Protein AF-A0A7J3ANS5-F1 (afdb_monomer_lite)

Secondary structure (DSSP, 8-state):
-HHHHHHHHHHHHHHHHHHHHHHHHHHHHHHHHHHHHHHHHTT-TTTHHHHHHHHHHHHHHHHHHHHHHHHHHHHHHHHHHHHHHHHHHHHHHHHHHHHTTSPP-----PPP-------------S--------------

Radius of gyration: 42.19 Å; chains: 1; bounding box: 107×51×90 Å

Foldseek 3Di:
DVVVVVLVVLLVLLVVLLVVLVVLVVCLVVVLVVVVVVVVVVVPVPCPVVSVVSSVVSNVSSVVSNVVSVVSVVVSVVVVVVVVVVVVVVVVVVVVVVVVPDDDPCPDDDDDDDDDDDDDDDDDDDDDDDDDDDDDDDDD

Sequence (140 aa):
MRITNMMISKWARAALLIVFGVILMLYIDAVITEFSTIFSHSGIGETSMIMMLLEAIFWIIAIWCFVSAALNIVTSFREQRMTIDDLGAKIDQLQKMILERQPVPQIPPQRPILIEQADIGVEKPAKEPVIGPEVPPPPP

Structure (mmCIF, N/CA/C/O backbone):
data_AF-A0A7J3ANS5-F1
#
_entry.id   AF-A0A7J3ANS5-F1
#
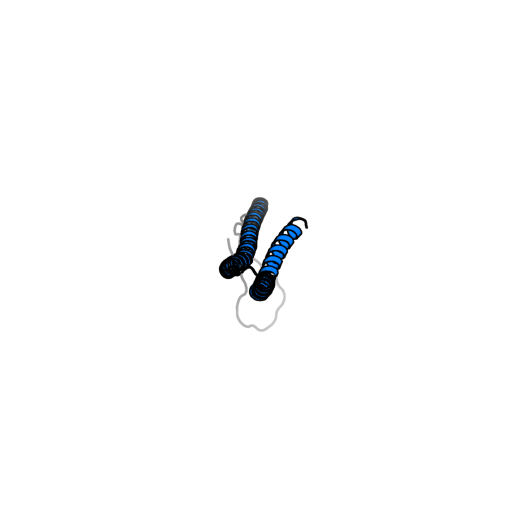loop_
_atom_site.group_PDB
_atom_site.id
_atom_site.type_symbol
_atom_site.label_atom_id
_atom_site.label_alt_id
_atom_site.label_comp_id
_atom_site.label_asym_id
_atom_site.label_entity_id
_atom_site.label_seq_id
_atom_site.pdbx_PDB_ins_code
_atom_site.Cartn_x
_atom_site.Cartn_y
_atom_site.Cartn_z
_atom_site.occupancy
_atom_site.B_iso_or_equiv
_atom_site.auth_seq_id
_atom_site.auth_comp_id
_atom_site.auth_asym_id
_atom_site.auth_atom_id
_atom_site.pdbx_PDB_model_num
ATOM 1 N N . MET A 1 1 ? -19.470 13.557 19.797 1.00 52.16 1 MET A N 1
ATOM 2 C CA . MET A 1 1 ? -19.135 14.036 18.432 1.00 52.16 1 MET A CA 1
ATOM 3 C C . MET A 1 1 ? -17.628 14.088 18.148 1.00 52.16 1 MET A C 1
ATOM 5 O O . MET A 1 1 ? -17.214 13.455 17.190 1.00 52.16 1 MET A O 1
ATOM 9 N N . ARG A 1 2 ? -16.778 14.761 18.950 1.00 52.97 2 ARG A N 1
ATOM 10 C CA . ARG A 1 2 ? -15.327 14.902 18.643 1.00 52.97 2 ARG A CA 1
ATOM 11 C C . ARG A 1 2 ? -14.579 13.563 18.437 1.00 52.97 2 ARG A C 1
ATOM 13 O O . ARG A 1 2 ? -13.776 13.456 17.519 1.00 52.97 2 ARG A O 1
ATOM 20 N N . ILE A 1 3 ? -14.905 12.542 19.238 1.00 56.47 3 ILE A N 1
ATOM 21 C CA . ILE A 1 3 ? -14.330 11.181 19.157 1.00 56.47 3 ILE A CA 1
ATOM 22 C C . ILE A 1 3 ? -14.722 10.479 17.841 1.00 56.47 3 ILE A C 1
ATOM 24 O O . ILE A 1 3 ? -13.875 9.894 17.169 1.00 56.47 3 ILE A O 1
ATOM 28 N N . THR A 1 4 ? -15.984 10.612 17.422 1.00 61.00 4 THR A N 1
ATOM 29 C CA . THR A 1 4 ? -16.525 10.037 16.179 1.00 61.00 4 THR A CA 1
ATOM 30 C C . THR A 1 4 ? -15.758 10.525 14.944 1.00 61.00 4 THR A C 1
ATOM 32 O O . THR A 1 4 ? -15.380 9.717 14.099 1.00 61.00 4 THR A O 1
ATOM 35 N N . ASN A 1 5 ? -15.432 11.824 14.878 1.00 66.31 5 ASN A N 1
ATOM 36 C CA . ASN A 1 5 ? -14.637 12.384 13.777 1.00 66.31 5 ASN A CA 1
ATOM 37 C C . ASN A 1 5 ? -13.200 11.834 13.740 1.00 66.31 5 ASN A C 1
ATOM 39 O O . ASN A 1 5 ? -12.678 11.584 12.653 1.00 66.31 5 ASN A O 1
ATOM 43 N N . MET A 1 6 ? -12.558 11.600 14.894 1.00 65.25 6 MET A N 1
ATOM 44 C CA . MET A 1 6 ? -11.224 10.980 14.919 1.00 65.25 6 MET A CA 1
ATOM 45 C C . MET A 1 6 ? -11.256 9.545 14.381 1.00 65.25 6 MET A C 1
ATOM 47 O O . MET A 1 6 ? -10.417 9.206 13.546 1.00 65.25 6 MET A O 1
ATOM 51 N N . MET A 1 7 ? -12.240 8.729 14.774 1.00 67.94 7 MET A N 1
ATOM 52 C CA . MET A 1 7 ? -12.392 7.364 14.248 1.00 67.94 7 MET A CA 1
ATOM 53 C C . MET A 1 7 ? -12.627 7.349 12.733 1.00 67.94 7 MET A C 1
ATOM 55 O O . MET A 1 7 ? -11.911 6.652 12.014 1.00 67.94 7 MET A O 1
ATOM 59 N N . ILE A 1 8 ? -13.562 8.168 12.235 1.00 77.62 8 ILE A N 1
ATOM 60 C CA . ILE A 1 8 ? -13.850 8.282 10.795 1.00 77.62 8 ILE A CA 1
ATOM 61 C C . ILE A 1 8 ? -12.587 8.684 10.020 1.00 77.62 8 ILE A C 1
ATOM 63 O O . ILE A 1 8 ? -12.307 8.106 8.974 1.00 77.62 8 ILE A O 1
ATOM 67 N N . SER A 1 9 ? -11.767 9.598 10.554 1.00 79.12 9 SER A N 1
ATOM 68 C CA . SER A 1 9 ? -10.521 10.005 9.893 1.00 79.12 9 SER A CA 1
ATOM 69 C C . SER A 1 9 ? -9.480 8.880 9.775 1.00 79.12 9 SER A C 1
ATOM 71 O O . SER A 1 9 ? -8.766 8.823 8.774 1.00 79.12 9 SER A O 1
ATOM 73 N N . LYS A 1 10 ? -9.404 7.958 10.748 1.00 78.06 10 LYS A N 1
ATOM 74 C CA . LYS A 1 10 ? -8.495 6.796 10.697 1.00 78.06 10 LYS A CA 1
ATOM 75 C C . LYS A 1 10 ? -8.950 5.777 9.653 1.00 78.06 10 LYS A C 1
ATOM 77 O O . LYS A 1 10 ? -8.137 5.337 8.842 1.00 78.06 10 LYS A O 1
ATOM 82 N N . TRP A 1 11 ? -10.248 5.475 9.614 1.00 83.88 11 TRP A N 1
ATOM 83 C CA . TRP A 1 11 ? -10.833 4.588 8.604 1.00 83.88 11 TRP A CA 1
ATOM 84 C C . TRP A 1 11 ? -10.745 5.171 7.191 1.00 83.88 11 TRP A C 1
ATOM 86 O O . TRP A 1 11 ? -10.347 4.463 6.270 1.00 83.88 11 TRP A O 1
ATOM 96 N N . ALA A 1 12 ? -11.006 6.470 7.021 1.00 86.06 12 ALA A N 1
ATOM 97 C CA . ALA A 1 12 ? -10.841 7.156 5.740 1.00 86.06 12 ALA A CA 1
ATOM 98 C C . ALA A 1 12 ? -9.385 7.116 5.241 1.00 86.06 12 ALA A C 1
ATOM 100 O O . ALA A 1 12 ? -9.153 6.852 4.065 1.00 86.06 12 ALA A O 1
ATOM 101 N N . ARG A 1 13 ? -8.395 7.305 6.128 1.00 85.25 13 ARG A N 1
ATOM 102 C CA . ARG A 1 13 ? -6.967 7.158 5.783 1.00 85.25 13 ARG A CA 1
ATOM 103 C C . ARG A 1 13 ? -6.606 5.729 5.381 1.00 85.25 13 ARG A C 1
ATOM 105 O O . ARG A 1 13 ? -5.890 5.557 4.401 1.00 85.25 13 ARG A O 1
ATOM 112 N N . ALA A 1 14 ? -7.103 4.718 6.097 1.00 87.62 14 ALA A N 1
ATOM 113 C CA . ALA A 1 14 ? -6.871 3.317 5.744 1.00 87.62 14 ALA A CA 1
ATOM 114 C C . ALA A 1 14 ? -7.490 2.961 4.380 1.00 87.62 14 ALA A C 1
ATOM 116 O O . ALA A 1 14 ? -6.816 2.368 3.542 1.00 87.62 14 ALA A O 1
ATOM 117 N N . ALA A 1 15 ? -8.731 3.386 4.123 1.00 89.56 15 ALA A N 1
ATOM 118 C CA . ALA A 1 15 ? -9.398 3.188 2.838 1.00 89.56 15 ALA A CA 1
ATOM 119 C C . ALA A 1 15 ? -8.665 3.902 1.688 1.00 89.56 15 ALA A C 1
ATOM 121 O O . ALA A 1 15 ? -8.447 3.301 0.639 1.00 89.56 15 ALA A O 1
ATOM 122 N N . LEU A 1 16 ? -8.221 5.148 1.899 1.00 90.69 16 LEU A N 1
ATOM 123 C CA . LEU A 1 16 ? -7.441 5.900 0.912 1.00 90.69 16 LEU A CA 1
ATOM 124 C C . LEU A 1 16 ? -6.104 5.206 0.613 1.00 90.69 16 LEU A C 1
ATOM 126 O O . LEU A 1 16 ? -5.763 5.062 -0.553 1.00 90.69 16 LEU A O 1
ATOM 130 N N . LEU A 1 17 ? -5.389 4.709 1.630 1.00 91.88 17 LEU A N 1
ATOM 131 C CA . LEU A 1 17 ? -4.156 3.929 1.446 1.00 91.88 17 LEU A CA 1
ATOM 132 C C . LEU A 1 17 ? -4.378 2.642 0.637 1.00 91.88 17 LEU A C 1
ATOM 134 O O . LEU A 1 17 ? -3.532 2.306 -0.185 1.00 91.88 17 LEU A O 1
ATOM 138 N N . ILE A 1 18 ? -5.505 1.947 0.831 1.00 92.69 18 ILE A N 1
ATOM 139 C CA . ILE A 1 18 ? -5.865 0.758 0.038 1.00 92.69 18 ILE A CA 1
ATOM 140 C C . ILE A 1 18 ? -6.140 1.151 -1.415 1.00 92.69 18 ILE A C 1
ATOM 142 O O . ILE A 1 18 ? -5.556 0.563 -2.320 1.00 92.69 18 ILE A O 1
ATOM 146 N N . VAL A 1 19 ? -6.983 2.162 -1.649 1.00 93.62 19 VAL A N 1
ATOM 147 C CA . VAL A 1 19 ? -7.304 2.643 -3.004 1.00 93.62 19 VAL A CA 1
ATOM 148 C C . VAL A 1 19 ? -6.042 3.122 -3.721 1.00 93.62 19 VAL A C 1
ATOM 150 O O . VAL A 1 19 ? -5.817 2.753 -4.869 1.00 93.62 19 VAL A O 1
ATOM 153 N N . PHE A 1 20 ? -5.181 3.879 -3.039 1.00 92.06 20 PHE A N 1
ATOM 154 C CA . PHE A 1 20 ? -3.917 4.352 -3.596 1.00 92.06 20 PHE A CA 1
ATOM 155 C C . PHE A 1 20 ? -2.942 3.199 -3.869 1.00 92.06 20 PHE A C 1
ATOM 157 O O . PHE A 1 20 ? -2.315 3.192 -4.919 1.00 92.06 20 PHE A O 1
ATOM 164 N N . GLY A 1 21 ? -2.858 2.199 -2.984 1.00 90.62 21 GLY A N 1
ATOM 165 C CA . GLY A 1 21 ? -2.051 0.993 -3.199 1.00 90.62 21 GLY A CA 1
ATOM 166 C C . GLY A 1 21 ? -2.515 0.170 -4.404 1.00 90.62 21 GLY A C 1
ATOM 167 O O . GLY A 1 21 ? -1.683 -0.260 -5.197 1.00 90.62 21 GLY A O 1
ATOM 168 N N . VAL A 1 22 ? -3.832 0.011 -4.591 1.00 93.44 22 VAL A N 1
ATOM 169 C CA . VAL A 1 22 ? -4.419 -0.653 -5.771 1.00 93.44 22 VAL A CA 1
ATOM 170 C C . VAL A 1 22 ? -4.150 0.145 -7.047 1.00 93.44 22 VAL A C 1
ATOM 172 O O . VAL A 1 22 ? -3.724 -0.438 -8.039 1.00 93.44 22 VAL A O 1
ATOM 175 N N . ILE A 1 23 ? -4.350 1.468 -7.030 1.00 94.44 23 ILE A N 1
ATOM 176 C CA . ILE A 1 23 ? -4.038 2.328 -8.181 1.00 94.44 23 ILE A CA 1
ATOM 177 C C . ILE A 1 23 ? -2.548 2.238 -8.513 1.00 94.44 23 ILE A C 1
ATOM 179 O O . ILE A 1 23 ? -2.217 2.029 -9.672 1.00 94.44 23 ILE A O 1
ATOM 183 N N . LEU A 1 24 ? -1.652 2.325 -7.523 1.00 92.44 24 LEU A N 1
ATOM 184 C CA . LEU A 1 24 ? -0.217 2.178 -7.757 1.00 92.44 24 LEU A CA 1
ATOM 185 C C . LEU A 1 24 ? 0.057 0.834 -8.442 1.00 92.44 24 LEU A C 1
ATOM 187 O O . LEU A 1 24 ? 0.563 0.819 -9.555 1.00 92.44 24 LEU A O 1
ATOM 191 N N . MET A 1 25 ? -0.383 -0.275 -7.843 1.00 92.56 25 MET A N 1
ATOM 192 C CA . MET A 1 25 ? -0.156 -1.636 -8.342 1.00 92.56 25 MET A CA 1
ATOM 193 C C . MET A 1 25 ? -0.656 -1.869 -9.781 1.00 92.56 25 MET A C 1
ATOM 195 O O . MET A 1 25 ? -0.047 -2.648 -10.502 1.00 92.56 25 MET A O 1
ATOM 199 N N . LEU A 1 26 ? -1.720 -1.184 -10.221 1.00 94.06 26 LEU A N 1
ATOM 200 C CA . LEU A 1 26 ? -2.219 -1.249 -11.604 1.00 94.06 26 LEU A CA 1
ATOM 201 C C . LEU A 1 26 ? -1.434 -0.375 -12.601 1.00 94.06 26 LEU A C 1
ATOM 203 O O . LEU A 1 26 ? -1.516 -0.613 -13.803 1.00 94.06 26 LEU A O 1
ATOM 207 N N . TYR A 1 27 ? -0.714 0.643 -12.124 1.00 94.25 27 TYR A N 1
ATOM 208 C CA . TYR A 1 27 ? -0.019 1.631 -12.957 1.00 94.25 27 TYR A CA 1
ATOM 209 C C . TYR A 1 27 ? 1.518 1.561 -12.880 1.00 94.25 27 TYR A C 1
ATOM 211 O O . TYR A 1 27 ? 2.162 2.239 -13.678 1.00 94.25 27 TYR A O 1
ATOM 219 N N . ILE A 1 28 ? 2.120 0.754 -11.992 1.00 92.44 28 ILE A N 1
ATOM 220 C CA . ILE A 1 28 ? 3.589 0.595 -11.876 1.00 92.44 28 ILE A CA 1
ATOM 221 C C . ILE A 1 28 ? 4.222 0.286 -13.237 1.00 92.44 28 ILE A C 1
ATOM 223 O O . ILE A 1 28 ? 5.088 1.034 -13.690 1.00 92.44 28 ILE A O 1
ATOM 227 N N . ASP A 1 29 ? 3.744 -0.758 -13.913 1.00 89.81 29 ASP A N 1
ATOM 228 C CA . ASP A 1 29 ? 4.323 -1.222 -15.177 1.00 89.81 29 ASP A CA 1
ATOM 229 C C . ASP A 1 29 ? 4.207 -0.154 -16.277 1.00 89.81 29 ASP A C 1
ATOM 231 O O . ASP A 1 29 ? 5.136 0.050 -17.062 1.00 89.81 29 ASP A O 1
ATOM 235 N N . ALA A 1 30 ? 3.090 0.583 -16.303 1.00 91.62 30 ALA A N 1
ATOM 236 C CA . ALA A 1 30 ? 2.863 1.679 -17.242 1.00 91.62 30 ALA A CA 1
ATOM 237 C C . ALA A 1 30 ? 3.820 2.855 -16.985 1.00 91.62 30 ALA A C 1
ATOM 239 O O . ALA A 1 30 ? 4.506 3.298 -17.905 1.00 91.62 30 ALA A O 1
ATOM 240 N N . VAL A 1 31 ? 3.931 3.305 -15.729 1.00 90.00 31 VAL A N 1
ATOM 241 C CA . VAL A 1 31 ? 4.846 4.383 -15.313 1.00 90.00 31 VAL A CA 1
ATOM 242 C C . VAL A 1 31 ? 6.293 4.028 -15.657 1.00 90.00 31 VAL A C 1
ATOM 244 O O . VAL A 1 31 ? 7.030 4.859 -16.185 1.00 90.00 31 VAL A O 1
ATOM 247 N N . ILE A 1 32 ? 6.711 2.788 -15.409 1.00 90.12 32 ILE A N 1
ATOM 248 C CA . ILE A 1 32 ? 8.087 2.348 -15.672 1.00 90.12 32 ILE A CA 1
ATOM 249 C C . ILE A 1 32 ? 8.344 2.172 -17.165 1.00 90.12 32 ILE A C 1
ATOM 251 O O . ILE A 1 32 ? 9.427 2.517 -17.634 1.00 90.12 32 ILE A O 1
ATOM 255 N N . THR A 1 33 ? 7.349 1.736 -17.937 1.00 88.94 33 THR A N 1
ATOM 256 C CA . THR A 1 33 ? 7.438 1.701 -19.403 1.00 88.94 33 THR A CA 1
ATOM 257 C C . THR A 1 33 ? 7.580 3.111 -19.989 1.00 88.94 33 THR A C 1
ATOM 259 O O . THR A 1 33 ? 8.428 3.323 -20.860 1.00 88.94 33 THR A O 1
ATOM 262 N N . GLU A 1 34 ? 6.831 4.100 -19.487 1.00 89.88 34 GLU A N 1
ATOM 263 C CA . GLU A 1 34 ? 6.983 5.509 -19.881 1.00 89.88 34 GLU A CA 1
ATOM 264 C C . GLU A 1 34 ? 8.377 6.049 -19.531 1.00 89.88 34 GLU A C 1
ATOM 266 O O . GLU A 1 34 ? 9.077 6.561 -20.409 1.00 89.88 34 GLU A O 1
ATOM 271 N N . PHE A 1 35 ? 8.834 5.871 -18.285 1.00 87.56 35 PHE A N 1
ATOM 272 C CA . PHE A 1 35 ? 10.179 6.283 -17.868 1.00 87.56 35 PHE A CA 1
ATOM 273 C C . PHE A 1 35 ? 11.275 5.606 -18.704 1.00 87.56 35 PHE A C 1
ATOM 275 O O . PHE A 1 35 ? 12.155 6.291 -19.226 1.00 87.56 35 PHE A O 1
ATOM 282 N N . SER A 1 36 ? 11.201 4.288 -18.895 1.00 85.94 36 SER A N 1
ATOM 283 C CA . SER A 1 36 ? 12.131 3.521 -19.730 1.00 85.94 36 SER A CA 1
ATOM 284 C C . SER A 1 36 ? 12.179 4.053 -21.165 1.00 85.94 36 SER A C 1
ATOM 286 O O . SER A 1 36 ? 13.261 4.243 -21.727 1.00 85.94 36 SER A O 1
ATOM 288 N N . THR A 1 37 ? 11.023 4.406 -21.735 1.00 86.50 37 THR A N 1
ATOM 289 C CA . THR A 1 37 ? 10.924 4.998 -23.077 1.00 86.50 37 THR A CA 1
ATOM 290 C C . THR A 1 37 ? 11.617 6.362 -23.146 1.00 86.50 37 THR A C 1
ATOM 292 O O . THR A 1 37 ? 12.411 6.591 -24.061 1.00 86.50 37 THR A O 1
ATOM 295 N N . ILE A 1 38 ? 11.381 7.251 -22.174 1.00 85.94 38 ILE A N 1
ATOM 296 C CA . ILE A 1 38 ? 11.985 8.597 -22.111 1.00 85.94 38 ILE A CA 1
ATOM 297 C C . ILE A 1 38 ? 13.514 8.512 -21.962 1.00 85.94 38 ILE A C 1
ATOM 299 O O . ILE A 1 38 ? 14.259 9.192 -22.676 1.00 85.94 38 ILE A O 1
ATOM 303 N N . PHE A 1 39 ? 13.997 7.646 -21.070 1.00 83.00 39 PHE A N 1
ATOM 304 C CA . PHE A 1 39 ? 15.430 7.451 -20.839 1.00 83.00 39 PHE A CA 1
ATOM 305 C C . PHE A 1 39 ? 16.135 6.789 -22.034 1.00 83.00 39 PHE A C 1
ATOM 307 O O . PHE A 1 39 ? 17.239 7.205 -22.392 1.00 83.00 39 PHE A O 1
ATOM 314 N N . SER A 1 40 ? 15.474 5.845 -22.714 1.00 80.38 40 SER A N 1
ATOM 315 C CA . SER A 1 40 ? 15.988 5.223 -23.943 1.00 80.38 40 SER A CA 1
ATOM 316 C C . SER A 1 40 ? 16.132 6.235 -25.086 1.00 80.38 40 SER A C 1
ATOM 318 O O . SER A 1 40 ? 17.163 6.262 -25.756 1.00 80.38 40 SER A O 1
ATOM 320 N N . HIS A 1 41 ? 15.155 7.134 -25.266 1.00 79.12 41 HIS A N 1
ATOM 321 C CA . HIS A 1 41 ? 15.246 8.229 -26.246 1.00 79.12 41 HIS A CA 1
ATOM 322 C C . HIS A 1 41 ? 16.352 9.246 -25.919 1.00 79.12 41 HIS A C 1
ATOM 324 O O . HIS A 1 41 ? 16.835 9.935 -26.815 1.00 79.12 41 HIS A O 1
ATOM 330 N N . SER A 1 42 ? 16.783 9.320 -24.657 1.00 78.12 42 SER A N 1
ATOM 331 C CA . SER A 1 42 ? 17.851 10.219 -24.200 1.00 78.12 42 SER A CA 1
ATOM 332 C C . SER A 1 42 ? 19.268 9.656 -24.417 1.00 78.12 42 SER A C 1
ATOM 334 O O . SER A 1 42 ? 20.243 10.299 -24.036 1.00 78.12 42 SER A O 1
ATOM 336 N N . GLY A 1 43 ? 19.408 8.464 -25.014 1.00 64.31 43 GLY A N 1
ATOM 337 C CA . GLY A 1 43 ? 20.702 7.870 -25.379 1.00 64.31 43 GLY A CA 1
ATOM 338 C C . GLY A 1 43 ? 21.503 7.262 -24.219 1.00 64.31 43 GLY A C 1
ATOM 339 O O . GLY A 1 43 ? 22.679 6.944 -24.392 1.00 64.31 43 GLY A O 1
ATOM 340 N N . ILE A 1 44 ? 20.900 7.083 -23.038 1.00 68.62 44 ILE A N 1
ATOM 341 C CA . ILE A 1 44 ? 21.591 6.569 -21.843 1.00 68.62 44 ILE A CA 1
ATOM 342 C C . ILE A 1 44 ? 21.555 5.030 -21.831 1.00 68.62 44 ILE A C 1
ATOM 344 O O . ILE A 1 44 ? 20.682 4.410 -21.219 1.00 68.62 44 ILE A O 1
ATOM 348 N N . GLY A 1 45 ? 22.526 4.423 -22.522 1.00 58.66 45 GLY A N 1
ATOM 349 C CA . GLY A 1 45 ? 22.565 2.996 -22.881 1.00 58.66 45 GLY A CA 1
ATOM 350 C C . GLY A 1 45 ? 22.670 1.954 -21.754 1.00 58.66 45 GLY A C 1
ATOM 351 O O . GLY A 1 45 ? 22.656 0.766 -22.056 1.00 58.66 45 GLY A O 1
ATOM 352 N N . GLU A 1 46 ? 22.743 2.352 -20.479 1.00 62.94 46 GLU A N 1
ATOM 353 C CA . GLU A 1 46 ? 22.847 1.438 -19.319 1.00 62.94 46 GLU A CA 1
ATOM 354 C C . GLU A 1 46 ? 21.712 1.620 -18.289 1.00 62.94 46 GLU A C 1
ATOM 356 O O . GLU A 1 46 ? 21.825 1.252 -17.120 1.00 62.94 46 GLU A O 1
ATOM 361 N N . THR A 1 47 ? 20.574 2.185 -18.698 1.00 74.12 47 THR A N 1
ATOM 362 C CA . THR A 1 47 ? 19.453 2.476 -17.780 1.00 74.12 47 THR A CA 1
ATOM 363 C C . THR A 1 47 ? 18.634 1.256 -17.341 1.00 74.12 47 THR A C 1
ATOM 365 O O . THR A 1 47 ? 17.840 1.381 -16.411 1.00 74.12 47 THR A O 1
ATOM 368 N N . SER A 1 48 ? 18.843 0.063 -17.910 1.00 79.25 48 SER A N 1
ATOM 369 C CA . SER A 1 48 ? 18.066 -1.148 -17.579 1.00 79.25 48 SER A CA 1
ATOM 370 C C . SER A 1 48 ? 18.133 -1.539 -16.095 1.00 79.25 48 SER A C 1
ATOM 372 O O . SER A 1 48 ? 17.098 -1.785 -15.479 1.00 79.25 48 SER A O 1
ATOM 374 N N . MET A 1 49 ? 19.323 -1.520 -15.485 1.00 82.81 49 MET A N 1
ATOM 375 C CA . MET A 1 49 ? 19.494 -1.831 -14.057 1.00 82.81 49 MET A CA 1
ATOM 376 C C . MET A 1 49 ? 18.806 -0.792 -13.157 1.00 82.81 49 MET A C 1
ATOM 378 O O . MET A 1 49 ? 18.235 -1.141 -12.124 1.00 82.81 49 MET A O 1
ATOM 382 N N . ILE A 1 50 ? 18.823 0.479 -13.568 1.00 86.12 50 ILE A N 1
ATOM 383 C CA . ILE A 1 50 ? 18.156 1.581 -12.862 1.00 86.12 50 ILE A CA 1
ATOM 384 C C . ILE A 1 50 ? 16.633 1.419 -12.945 1.00 86.12 50 ILE A C 1
ATOM 386 O O . ILE A 1 50 ? 15.953 1.623 -11.943 1.00 86.12 50 ILE A O 1
ATOM 390 N N . MET A 1 51 ? 16.101 0.989 -14.094 1.00 87.75 51 MET A N 1
ATOM 391 C CA . MET A 1 51 ? 14.670 0.704 -14.261 1.00 87.75 51 MET A CA 1
ATOM 392 C C . MET A 1 51 ? 14.216 -0.481 -13.401 1.00 87.75 51 MET A C 1
ATOM 394 O O . MET A 1 51 ? 13.220 -0.349 -12.698 1.00 87.75 51 MET A O 1
ATOM 398 N N . MET A 1 52 ? 14.975 -1.583 -13.352 1.00 88.00 52 MET A N 1
ATOM 399 C CA . MET A 1 52 ? 14.662 -2.715 -12.460 1.00 88.00 52 MET A CA 1
ATOM 400 C C . MET A 1 52 ? 14.728 -2.330 -10.971 1.00 88.00 52 MET A C 1
ATOM 402 O O . MET A 1 52 ? 13.924 -2.798 -10.166 1.00 88.00 52 MET A O 1
ATOM 406 N N . LEU A 1 53 ? 15.666 -1.457 -10.583 1.00 90.06 53 LEU A N 1
ATOM 407 C CA . LEU A 1 53 ? 15.723 -0.927 -9.217 1.00 90.06 53 LEU A CA 1
ATOM 408 C C . LEU A 1 53 ? 14.507 -0.040 -8.908 1.00 90.06 53 LEU A C 1
ATOM 410 O O . LEU A 1 53 ? 13.926 -0.149 -7.829 1.00 90.06 53 LEU A O 1
ATOM 414 N N . LEU A 1 54 ? 14.109 0.816 -9.853 1.00 90.75 54 LEU A N 1
ATOM 415 C CA . LEU A 1 54 ? 12.928 1.669 -9.737 1.00 90.75 54 LEU A CA 1
ATOM 416 C C . LEU A 1 54 ? 11.643 0.829 -9.627 1.00 90.75 54 LEU A C 1
ATOM 418 O O . LEU A 1 54 ? 10.796 1.126 -8.788 1.00 90.75 54 LEU A O 1
ATOM 422 N N . GLU A 1 55 ? 11.544 -0.262 -10.389 1.00 91.12 55 GLU A N 1
ATOM 423 C CA . GLU A 1 55 ? 10.472 -1.263 -10.318 1.00 91.12 55 GLU A CA 1
ATOM 424 C C . GLU A 1 55 ? 10.373 -1.914 -8.944 1.00 91.12 55 GLU A C 1
ATOM 426 O O . GLU A 1 55 ? 9.312 -1.873 -8.316 1.00 91.12 55 GLU A O 1
ATOM 431 N N . ALA A 1 56 ? 11.490 -2.420 -8.420 1.00 91.81 56 ALA A N 1
ATOM 432 C CA . ALA A 1 56 ? 11.535 -2.981 -7.076 1.00 91.81 56 ALA A CA 1
ATOM 433 C C . ALA A 1 56 ? 11.096 -1.954 -6.012 1.00 91.81 56 ALA A C 1
ATOM 435 O O . ALA A 1 56 ? 10.318 -2.288 -5.118 1.00 91.81 56 ALA A O 1
ATOM 436 N N . ILE A 1 57 ? 11.536 -0.693 -6.122 1.00 93.44 57 ILE A N 1
ATOM 437 C CA . ILE A 1 57 ? 11.135 0.391 -5.210 1.00 93.44 57 ILE A CA 1
ATOM 438 C C . ILE A 1 57 ? 9.625 0.653 -5.289 1.00 93.44 57 ILE A C 1
ATOM 440 O O . ILE A 1 57 ? 8.965 0.723 -4.250 1.00 93.44 57 ILE A O 1
ATOM 444 N N . PHE A 1 58 ? 9.057 0.760 -6.490 1.00 92.56 58 PHE A N 1
ATOM 445 C CA . PHE A 1 58 ? 7.622 0.976 -6.679 1.00 92.56 58 PHE A CA 1
ATOM 446 C C . PHE A 1 58 ? 6.776 -0.174 -6.111 1.00 92.56 58 PHE A C 1
ATOM 448 O O . PHE A 1 58 ? 5.789 0.080 -5.415 1.00 92.56 58 PHE A O 1
ATOM 455 N N . TRP A 1 59 ? 7.194 -1.425 -6.320 1.00 92.31 59 TRP A N 1
ATOM 456 C CA . TRP A 1 59 ? 6.548 -2.602 -5.732 1.00 92.31 59 TRP A CA 1
ATOM 45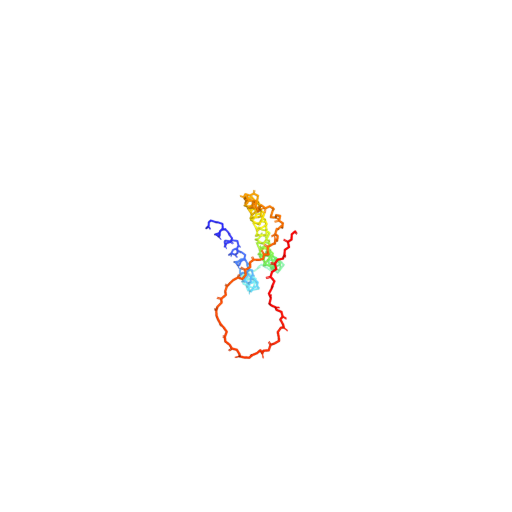7 C C . TRP A 1 59 ? 6.624 -2.623 -4.202 1.00 92.31 59 TRP A C 1
ATOM 459 O O . TRP A 1 59 ? 5.621 -2.900 -3.537 1.00 92.31 59 TRP A O 1
ATOM 469 N N . ILE A 1 60 ? 7.775 -2.264 -3.624 1.00 93.88 60 ILE A N 1
ATOM 470 C CA . ILE A 1 60 ? 7.932 -2.113 -2.170 1.00 93.88 60 ILE A CA 1
ATOM 471 C C . ILE A 1 60 ? 6.970 -1.041 -1.635 1.00 93.88 60 ILE A C 1
ATOM 473 O O . ILE A 1 60 ? 6.315 -1.272 -0.617 1.00 93.88 60 ILE A O 1
ATOM 477 N N . ILE A 1 61 ? 6.825 0.097 -2.325 1.00 93.00 61 ILE A N 1
ATOM 478 C CA . ILE A 1 61 ? 5.892 1.169 -1.938 1.00 93.00 61 ILE A CA 1
ATOM 479 C C . ILE A 1 61 ? 4.433 0.689 -2.014 1.00 93.00 61 ILE A C 1
ATOM 481 O O . ILE A 1 61 ? 3.681 0.922 -1.065 1.00 93.00 61 ILE A O 1
ATOM 485 N N . ALA A 1 62 ? 4.033 -0.027 -3.075 1.00 90.88 62 ALA A N 1
ATOM 486 C CA . ALA A 1 62 ? 2.685 -0.594 -3.191 1.00 90.88 62 ALA A CA 1
ATOM 487 C C . ALA A 1 62 ? 2.359 -1.521 -2.009 1.00 90.88 62 ALA A C 1
ATOM 489 O O . ALA A 1 62 ? 1.351 -1.331 -1.324 1.00 90.88 62 ALA A O 1
ATOM 490 N N . ILE A 1 63 ? 3.246 -2.478 -1.713 1.00 93.00 63 ILE A N 1
ATOM 491 C CA . ILE A 1 63 ? 3.096 -3.404 -0.580 1.00 93.00 63 ILE A CA 1
ATOM 492 C C . ILE A 1 63 ? 3.051 -2.628 0.748 1.00 93.00 63 ILE A C 1
ATOM 494 O O . ILE A 1 63 ? 2.212 -2.910 1.609 1.00 93.00 63 ILE A O 1
ATOM 498 N N . TRP A 1 64 ? 3.892 -1.604 0.905 1.00 93.81 64 TRP A N 1
ATOM 499 C CA . TRP A 1 64 ? 3.933 -0.771 2.106 1.00 93.81 64 TRP A CA 1
ATOM 500 C C . TRP A 1 64 ? 2.638 0.023 2.344 1.00 93.81 64 TRP A C 1
ATOM 502 O O . TRP A 1 64 ? 2.239 0.201 3.501 1.00 93.81 64 TRP A O 1
ATOM 512 N N . CYS A 1 65 ? 1.930 0.450 1.291 1.00 91.38 65 CYS A N 1
ATOM 513 C CA . CYS A 1 65 ? 0.596 1.048 1.417 1.00 91.38 65 CYS A CA 1
ATOM 514 C C . CYS A 1 65 ? -0.405 0.075 2.064 1.00 91.38 65 CYS A C 1
ATOM 516 O O . CYS A 1 65 ? -1.120 0.470 2.990 1.00 91.38 65 CYS A O 1
ATOM 518 N N . PHE A 1 66 ? -0.410 -1.201 1.659 1.00 91.06 66 PHE A N 1
ATOM 519 C CA . PHE A 1 66 ? -1.274 -2.224 2.262 1.00 91.06 66 PHE A CA 1
ATOM 520 C C . PHE A 1 66 ? -0.883 -2.544 3.711 1.00 91.06 66 PHE A C 1
ATOM 522 O O . PHE A 1 66 ? -1.761 -2.611 4.573 1.00 91.06 66 PHE A O 1
ATOM 529 N N . VAL A 1 67 ? 0.416 -2.658 4.018 1.00 93.44 67 VAL A N 1
ATOM 530 C CA . VAL A 1 67 ? 0.904 -2.833 5.403 1.00 93.44 67 VAL A CA 1
ATOM 531 C C . VAL A 1 67 ? 0.479 -1.650 6.282 1.00 93.44 67 VAL A C 1
ATOM 533 O O . VAL A 1 67 ? -0.046 -1.841 7.380 1.00 93.44 67 VAL A O 1
ATOM 536 N N . SER A 1 68 ? 0.619 -0.422 5.780 1.00 89.56 68 SER A N 1
ATOM 537 C CA . SER A 1 68 ? 0.206 0.801 6.480 1.00 89.56 68 SER A CA 1
ATOM 538 C C . SER A 1 68 ? -1.311 0.867 6.699 1.00 89.56 68 SER A C 1
ATOM 540 O O . SER A 1 68 ? -1.770 1.296 7.760 1.00 89.56 68 SER A O 1
ATOM 542 N N . ALA A 1 69 ? -2.116 0.418 5.731 1.00 89.12 69 ALA A N 1
ATOM 543 C CA . ALA A 1 69 ? -3.563 0.308 5.892 1.00 89.12 69 ALA A CA 1
ATOM 544 C C . ALA A 1 69 ? -3.944 -0.744 6.948 1.00 89.12 69 ALA A C 1
ATOM 546 O O . ALA A 1 69 ? -4.745 -0.451 7.839 1.00 89.12 69 ALA A O 1
ATOM 547 N N . ALA A 1 70 ? -3.322 -1.926 6.912 1.00 89.44 70 ALA A N 1
ATOM 548 C CA . ALA A 1 70 ? -3.538 -2.984 7.897 1.00 89.44 70 ALA A CA 1
ATOM 549 C C . ALA A 1 70 ? -3.181 -2.522 9.322 1.00 89.44 70 ALA A C 1
ATOM 551 O O . ALA A 1 70 ? -3.964 -2.732 10.249 1.00 89.44 70 ALA A O 1
ATOM 552 N N . LEU A 1 71 ? -2.061 -1.813 9.502 1.00 88.81 71 LEU A N 1
ATOM 553 C CA . LEU A 1 71 ? -1.672 -1.228 10.791 1.00 88.81 71 LEU A CA 1
ATOM 554 C C . LEU A 1 71 ? -2.690 -0.191 11.299 1.00 88.81 71 LEU A C 1
ATOM 556 O O . LEU A 1 71 ? -3.037 -0.213 12.483 1.00 88.81 71 LEU A O 1
ATOM 560 N N . ASN A 1 72 ? -3.223 0.675 10.430 1.00 86.56 72 ASN A N 1
ATOM 561 C CA . ASN A 1 72 ? -4.285 1.625 10.800 1.00 86.56 72 ASN A CA 1
ATOM 562 C C . ASN A 1 72 ? -5.584 0.915 11.235 1.00 86.56 72 ASN A C 1
ATOM 564 O O . ASN A 1 72 ? -6.236 1.342 12.189 1.00 86.56 72 ASN A O 1
ATOM 568 N N . ILE A 1 73 ? -5.940 -0.196 10.585 1.00 84.62 73 ILE A N 1
ATOM 569 C CA . ILE A 1 73 ? -7.113 -1.008 10.942 1.00 84.62 73 ILE A CA 1
ATOM 570 C C . ILE A 1 73 ? -6.894 -1.716 12.293 1.00 84.62 73 ILE A C 1
ATOM 572 O O . ILE A 1 73 ? -7.724 -1.608 13.197 1.00 84.62 73 ILE A O 1
ATOM 576 N N . VAL A 1 74 ? -5.750 -2.385 12.481 1.00 85.50 74 VAL A N 1
ATOM 577 C CA . VAL A 1 74 ? -5.410 -3.102 13.726 1.00 85.50 74 VAL A CA 1
ATOM 578 C C . VAL A 1 74 ? -5.322 -2.153 14.927 1.00 85.50 74 VAL A C 1
ATOM 580 O O . VAL A 1 74 ? -5.820 -2.477 16.008 1.00 85.50 74 VAL A O 1
ATOM 583 N N . THR A 1 75 ? -4.733 -0.967 14.755 1.00 81.75 75 THR A N 1
ATOM 584 C CA . THR A 1 75 ? -4.682 0.051 15.820 1.00 81.75 75 THR A CA 1
ATOM 585 C C . THR A 1 75 ? -6.070 0.598 16.156 1.00 81.75 75 THR A C 1
ATOM 587 O O . THR A 1 75 ? -6.395 0.689 17.340 1.00 81.75 75 THR A O 1
ATOM 590 N N . SER A 1 76 ? -6.937 0.837 15.160 1.00 78.88 76 SER A N 1
ATOM 591 C CA . SER A 1 76 ? -8.344 1.195 15.404 1.00 78.88 76 SER A CA 1
ATOM 592 C C . SER A 1 76 ? -9.080 0.134 16.233 1.00 78.88 76 SER A C 1
ATOM 594 O O . SER A 1 76 ? -9.831 0.493 17.140 1.00 78.88 76 SER A O 1
ATOM 596 N N . PHE A 1 77 ? -8.868 -1.159 15.969 1.00 78.06 77 PHE A N 1
ATOM 597 C CA . PHE A 1 77 ? -9.511 -2.225 16.746 1.00 78.06 77 PHE A CA 1
ATOM 598 C C . PHE A 1 77 ? -8.982 -2.332 18.185 1.00 78.06 77 PHE A C 1
ATOM 600 O O . PHE A 1 77 ? -9.763 -2.618 19.097 1.00 78.06 77 PHE A O 1
ATOM 607 N N . ARG A 1 78 ? -7.684 -2.084 18.427 1.00 75.38 78 ARG A N 1
ATOM 608 C CA . ARG A 1 78 ? -7.131 -2.044 19.797 1.00 75.38 78 ARG A CA 1
ATOM 609 C C . ARG A 1 78 ? -7.711 -0.885 20.608 1.00 75.38 78 ARG A C 1
ATOM 611 O O . ARG A 1 78 ? -8.094 -1.099 21.755 1.00 75.38 78 ARG A O 1
ATOM 618 N N . GLU A 1 79 ? -7.831 0.300 20.010 1.00 70.38 79 GLU A N 1
ATOM 619 C CA . GLU A 1 79 ? -8.464 1.461 20.653 1.00 70.38 79 GLU A CA 1
ATOM 620 C C . GLU A 1 79 ? -9.943 1.204 20.976 1.00 70.38 79 GLU A C 1
ATOM 622 O O . GLU A 1 79 ? -10.395 1.527 22.075 1.00 70.38 79 GLU A O 1
ATOM 627 N N . GLN A 1 80 ? -10.691 0.568 20.065 1.00 64.44 80 GLN A N 1
ATOM 628 C CA . GLN A 1 80 ? -12.090 0.200 20.309 1.00 64.44 80 GLN A CA 1
ATOM 629 C C . GLN A 1 80 ? -12.244 -0.755 21.496 1.00 64.44 80 GLN A C 1
ATOM 631 O O . GLN A 1 80 ? -13.058 -0.476 22.372 1.00 64.44 80 GLN A O 1
ATOM 636 N N . ARG A 1 81 ? -11.455 -1.838 21.562 1.00 63.69 81 ARG A N 1
ATOM 637 C CA . ARG A 1 81 ? -11.510 -2.795 22.686 1.00 63.69 81 ARG A CA 1
ATOM 638 C C . ARG A 1 81 ? -11.238 -2.105 24.020 1.00 63.69 81 ARG A C 1
ATOM 640 O O . ARG A 1 81 ? -12.072 -2.165 24.911 1.00 63.69 81 ARG A O 1
ATOM 647 N N . MET A 1 82 ? -10.146 -1.346 24.102 1.00 61.31 82 MET A N 1
ATOM 648 C CA . MET A 1 82 ? -9.752 -0.650 25.330 1.00 61.31 82 MET A CA 1
ATOM 649 C C . MET A 1 82 ? -10.790 0.393 25.786 1.00 61.31 82 MET A C 1
ATOM 651 O O . MET A 1 82 ? -10.982 0.590 26.983 1.00 61.31 82 MET A O 1
ATOM 655 N N . THR A 1 83 ? -11.497 1.027 24.842 1.00 65.75 83 THR A N 1
ATOM 656 C CA . THR A 1 83 ? -12.597 1.960 25.150 1.00 65.75 83 THR A CA 1
ATOM 657 C C . THR A 1 83 ? -13.852 1.230 25.638 1.00 65.75 83 THR A C 1
ATOM 659 O O . THR A 1 83 ? -14.527 1.726 26.534 1.00 65.75 83 THR A O 1
ATOM 662 N N . ILE A 1 84 ? -14.181 0.068 25.062 1.00 63.88 84 ILE A N 1
ATOM 663 C CA . ILE A 1 84 ? -15.343 -0.740 25.463 1.00 63.88 84 ILE A CA 1
ATOM 664 C C . ILE A 1 84 ? -15.121 -1.352 26.851 1.00 63.88 84 ILE A C 1
ATOM 666 O O . ILE A 1 84 ? -16.034 -1.297 27.670 1.00 63.88 84 ILE A O 1
ATOM 670 N N . ASP A 1 85 ? -13.918 -1.853 27.139 1.00 69.75 85 ASP A N 1
ATOM 671 C CA . ASP A 1 85 ? -13.579 -2.448 28.436 1.00 69.75 85 ASP A CA 1
ATOM 672 C C . ASP A 1 85 ? -13.657 -1.411 29.578 1.00 69.75 85 ASP A C 1
ATOM 674 O O . ASP A 1 85 ? -14.262 -1.684 30.615 1.00 69.75 85 ASP A O 1
ATOM 678 N N . ASP A 1 86 ? -13.136 -0.187 29.385 1.00 68.00 86 ASP A N 1
ATOM 679 C CA . ASP A 1 86 ? -13.263 0.897 30.382 1.00 68.00 86 ASP A CA 1
ATOM 680 C C . ASP A 1 86 ? -14.717 1.388 30.525 1.00 68.00 86 ASP A C 1
ATOM 682 O O . ASP A 1 86 ? -15.155 1.733 31.624 1.00 68.00 86 ASP A O 1
ATOM 686 N N . LEU A 1 87 ? -15.510 1.380 29.446 1.00 66.38 87 LEU A N 1
ATOM 687 C CA . LEU A 1 87 ? -16.933 1.723 29.527 1.00 66.38 87 LEU A CA 1
ATOM 688 C C . LEU A 1 87 ? -17.734 0.644 30.277 1.00 66.38 87 LEU A C 1
ATOM 690 O O . LEU A 1 87 ? -18.570 0.988 31.112 1.00 66.38 87 LEU A O 1
ATOM 694 N N . GLY A 1 88 ? -17.441 -0.637 30.035 1.00 74.62 88 GLY A N 1
ATOM 695 C CA . GLY A 1 88 ? -18.009 -1.774 30.761 1.00 74.62 88 GLY A CA 1
ATOM 696 C C . GLY A 1 88 ? -17.675 -1.719 32.250 1.00 74.62 88 GLY A C 1
ATOM 697 O O . GLY A 1 88 ? -18.581 -1.741 33.077 1.00 74.62 88 GLY A O 1
ATOM 698 N N . ALA A 1 89 ? -16.404 -1.501 32.599 1.00 75.00 89 ALA A N 1
ATOM 699 C CA . ALA A 1 89 ? -15.970 -1.354 33.988 1.00 75.00 89 ALA A CA 1
ATOM 700 C C . ALA A 1 89 ? -16.665 -0.185 34.717 1.00 75.00 89 ALA A C 1
ATOM 702 O O . ALA A 1 89 ? -17.013 -0.305 35.893 1.00 75.00 89 ALA A O 1
ATOM 703 N N . LYS A 1 90 ? -16.917 0.943 34.032 1.00 74.50 90 LYS A N 1
ATOM 704 C CA . LYS A 1 90 ? -17.692 2.062 34.601 1.00 74.50 90 LYS A CA 1
ATOM 705 C C . LYS A 1 90 ? -19.180 1.738 34.749 1.00 74.50 90 LYS A C 1
ATOM 707 O O . LYS A 1 90 ? -19.786 2.180 35.724 1.00 74.50 90 LYS A O 1
ATOM 712 N N . ILE A 1 91 ? -19.766 0.979 33.822 1.00 77.06 91 ILE A N 1
ATOM 713 C CA . ILE A 1 91 ? -21.157 0.512 33.923 1.00 77.06 91 ILE A CA 1
ATOM 714 C C . ILE A 1 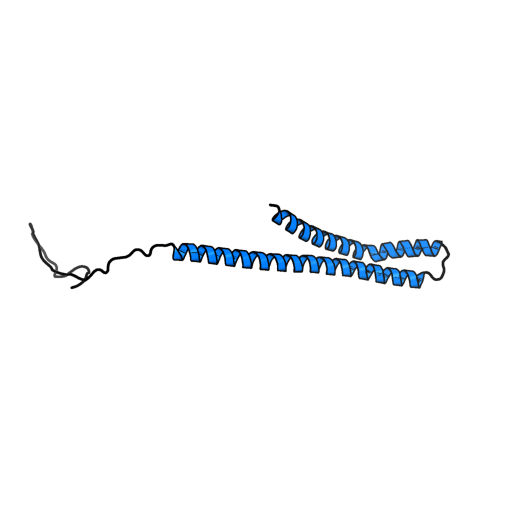91 ? -21.302 -0.470 35.093 1.00 77.06 91 ILE A C 1
ATOM 716 O O . ILE A 1 91 ? -22.195 -0.273 35.911 1.00 77.06 91 ILE A O 1
ATOM 720 N N . ASP A 1 92 ? -20.385 -1.426 35.259 1.00 78.12 92 ASP A N 1
ATOM 721 C CA . ASP A 1 92 ? -20.368 -2.346 36.406 1.00 78.12 92 ASP A CA 1
ATOM 722 C C . ASP A 1 92 ? -20.187 -1.603 37.739 1.00 78.12 92 ASP A C 1
ATOM 724 O O . ASP A 1 92 ? -20.882 -1.896 38.714 1.00 78.12 92 ASP A O 1
ATOM 728 N N . GLN A 1 93 ? -19.309 -0.592 37.799 1.00 76.88 93 GLN A N 1
ATOM 729 C CA . GLN A 1 93 ? -19.171 0.263 38.986 1.00 76.88 93 GLN A CA 1
ATOM 730 C C . GLN A 1 93 ? -20.456 1.037 39.307 1.00 76.88 93 GLN A C 1
ATOM 732 O O . GLN A 1 93 ? -20.843 1.115 40.475 1.00 76.88 93 GLN A O 1
ATOM 737 N N . LEU A 1 94 ? -21.132 1.594 38.296 1.00 73.81 94 LEU A N 1
ATOM 738 C CA . LEU A 1 94 ? -22.413 2.282 38.470 1.00 73.81 94 LEU A CA 1
ATOM 739 C C . LEU A 1 94 ? -23.512 1.313 38.914 1.00 73.81 94 LEU A C 1
ATOM 741 O O . LEU A 1 94 ? -24.231 1.607 39.866 1.00 73.81 94 LEU A O 1
ATOM 745 N N . GLN A 1 95 ? -23.612 0.143 38.284 1.00 73.31 95 GLN A N 1
ATOM 746 C CA . GLN A 1 95 ? -24.582 -0.892 38.631 1.00 73.31 95 GLN A CA 1
ATOM 747 C C . GLN A 1 95 ? -24.364 -1.397 40.062 1.00 73.31 95 GLN A C 1
ATOM 749 O O . GLN A 1 95 ? -25.331 -1.527 40.813 1.00 73.31 95 GLN A O 1
ATOM 754 N N . LYS A 1 96 ? -23.107 -1.582 40.485 1.00 72.62 96 LYS A N 1
ATOM 755 C CA . LYS A 1 96 ? -22.759 -1.931 41.867 1.00 72.62 96 LYS A CA 1
ATOM 756 C C . LYS A 1 96 ? -23.127 -0.820 42.859 1.00 72.62 96 LYS A C 1
ATOM 758 O O . LYS A 1 96 ? -23.762 -1.114 43.865 1.00 72.62 96 LYS A O 1
ATOM 763 N N . MET A 1 97 ? -22.830 0.448 42.553 1.00 64.94 97 MET A N 1
ATOM 764 C CA . MET A 1 97 ? -23.236 1.590 43.391 1.00 64.94 97 MET A CA 1
ATOM 765 C C . MET A 1 97 ? -24.757 1.776 43.483 1.00 64.94 97 MET A C 1
ATOM 767 O O . MET A 1 97 ? -25.251 2.242 44.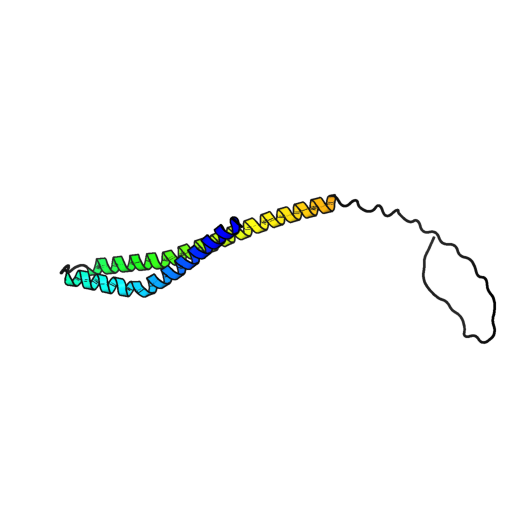509 1.00 64.94 97 MET A O 1
ATOM 771 N N . ILE A 1 98 ? -25.507 1.433 42.433 1.00 64.81 98 ILE A N 1
ATOM 772 C CA . ILE A 1 98 ? -26.977 1.456 42.439 1.00 64.81 98 ILE A CA 1
ATOM 773 C C . ILE A 1 98 ? -27.523 0.290 43.276 1.00 64.81 98 ILE A C 1
ATOM 775 O O . ILE A 1 98 ? -28.464 0.485 44.044 1.00 64.81 98 ILE A O 1
ATOM 779 N N . LEU A 1 99 ? -26.914 -0.897 43.181 1.00 61.31 99 LEU A N 1
ATOM 780 C CA . LEU A 1 99 ? -27.312 -2.080 43.944 1.00 61.31 99 LEU A CA 1
ATOM 781 C C . LEU A 1 99 ? -27.028 -1.922 45.449 1.00 61.31 99 LEU A C 1
ATOM 783 O O . LEU A 1 99 ? -27.899 -2.212 46.261 1.00 61.31 99 LEU A O 1
ATOM 787 N N . GLU A 1 100 ? -25.868 -1.371 45.822 1.00 60.16 100 GLU A N 1
ATOM 788 C CA . GLU A 1 100 ? -25.512 -1.038 47.215 1.00 60.16 100 GLU A CA 1
ATOM 789 C C . GLU A 1 100 ? -26.352 0.117 47.799 1.00 60.16 100 GLU A C 1
ATOM 791 O O . GLU A 1 100 ? -26.377 0.308 49.015 1.00 60.16 100 GLU A O 1
ATOM 796 N N . ARG A 1 101 ? -27.061 0.884 46.955 1.00 55.75 101 ARG A N 1
ATOM 797 C CA . ARG A 1 101 ? -27.982 1.956 47.371 1.00 55.75 101 ARG A CA 1
ATOM 798 C C . ARG A 1 101 ? -29.460 1.573 47.349 1.00 55.75 101 ARG A C 1
ATOM 800 O O . ARG A 1 101 ? -30.273 2.408 47.747 1.00 55.75 101 ARG A O 1
ATOM 807 N N . GLN A 1 102 ? -29.836 0.359 46.941 1.00 50.59 102 GLN A N 1
ATOM 808 C CA . GLN A 1 102 ? -31.188 -0.113 47.232 1.00 50.59 102 GLN A CA 1
ATOM 809 C C . GLN A 1 102 ? -31.290 -0.446 48.726 1.00 50.59 102 GLN A C 1
ATOM 811 O O . GLN A 1 102 ? -30.593 -1.351 49.189 1.00 50.59 102 GLN A O 1
ATOM 816 N N . PRO A 1 103 ? -32.163 0.226 49.501 1.00 48.38 103 PRO A N 1
ATOM 817 C CA . PRO A 1 103 ? -32.510 -0.280 50.814 1.00 48.38 103 PRO A CA 1
ATOM 818 C C . PRO A 1 103 ? -33.238 -1.607 50.603 1.00 48.38 103 PRO A C 1
ATOM 820 O O . PRO A 1 103 ? -34.317 -1.631 50.012 1.00 48.38 103 PRO A O 1
ATOM 823 N N . VAL A 1 104 ? -32.649 -2.704 51.086 1.00 57.03 104 VAL A N 1
ATOM 824 C CA . VAL A 1 104 ? -33.349 -3.987 51.203 1.00 57.03 104 VAL A CA 1
ATOM 825 C C . VAL A 1 104 ? -34.669 -3.708 51.925 1.00 57.03 104 VAL A C 1
ATOM 827 O O . VAL A 1 104 ? -34.623 -3.239 53.070 1.00 57.03 104 VAL A O 1
ATOM 830 N N . PRO A 1 105 ? -35.840 -3.952 51.305 1.00 48.72 105 PRO A N 1
ATOM 831 C CA . PRO A 1 105 ? -37.099 -3.831 52.013 1.00 48.72 105 PRO A CA 1
ATOM 832 C C . PRO A 1 105 ? -37.048 -4.814 53.177 1.00 48.72 105 PRO A C 1
ATOM 834 O O . PRO A 1 105 ? -36.948 -6.023 52.964 1.00 48.72 105 PRO A O 1
ATOM 837 N N . GLN A 1 106 ? -37.062 -4.302 54.409 1.00 53.66 106 GLN A N 1
ATOM 838 C CA . GLN A 1 106 ? -37.153 -5.143 55.597 1.00 53.66 106 GLN A CA 1
ATOM 839 C C . GLN A 1 106 ? -38.561 -5.736 55.641 1.00 53.66 106 GLN A C 1
ATOM 841 O O . GLN A 1 106 ? -39.457 -5.190 56.279 1.00 53.66 106 GLN A O 1
ATOM 846 N N . ILE A 1 107 ? -38.760 -6.835 54.913 1.00 56.75 107 ILE A N 1
ATOM 847 C CA . ILE A 1 107 ? -39.952 -7.670 55.019 1.00 56.75 107 ILE A CA 1
ATOM 848 C C . ILE A 1 107 ? -39.930 -8.239 56.445 1.00 56.75 107 ILE A C 1
ATOM 850 O O . ILE A 1 107 ? -38.996 -8.977 56.775 1.00 56.75 107 ILE A O 1
ATOM 854 N N . PRO A 1 108 ? -40.890 -7.886 57.321 1.00 46.41 108 PRO A N 1
ATOM 855 C CA . PRO A 1 108 ? -40.878 -8.376 58.691 1.00 46.41 108 PRO A CA 1
ATOM 856 C C . PRO A 1 108 ? -41.061 -9.900 58.699 1.00 46.41 108 PRO A C 1
ATOM 858 O O . PRO A 1 108 ? -41.868 -10.412 57.918 1.00 46.41 108 PRO A O 1
ATOM 861 N N . PRO A 1 109 ? -40.365 -10.644 59.575 1.00 52.12 109 PRO A N 1
ATOM 862 C CA . PRO A 1 109 ? -40.528 -12.089 59.655 1.00 52.12 109 PRO A CA 1
ATOM 863 C C . PRO A 1 109 ? -41.920 -12.424 60.207 1.00 52.12 109 PRO A C 1
ATOM 865 O O . PRO A 1 109 ? -42.161 -12.329 61.412 1.00 52.12 109 PRO A O 1
ATOM 868 N N . GLN A 1 110 ? -42.846 -12.814 59.328 1.00 47.47 110 GLN A N 1
ATOM 869 C CA . GLN A 1 110 ? -44.153 -13.317 59.745 1.00 47.47 110 GLN A CA 1
ATOM 870 C C . GLN A 1 110 ? -43.983 -14.646 60.491 1.00 47.47 110 GLN A C 1
ATOM 872 O O . GLN A 1 110 ? -43.474 -15.624 59.945 1.00 47.47 110 GLN A O 1
ATOM 877 N N . ARG A 1 111 ? -44.423 -14.671 61.754 1.00 50.69 111 ARG A N 1
ATOM 878 C CA . ARG A 1 111 ? -44.688 -15.914 62.489 1.00 50.69 111 ARG A CA 1
ATOM 879 C C . ARG A 1 111 ? -46.016 -16.524 62.011 1.00 50.69 111 ARG A C 1
ATOM 881 O O . ARG A 1 111 ? -46.910 -15.760 61.649 1.00 50.69 111 ARG A O 1
ATOM 88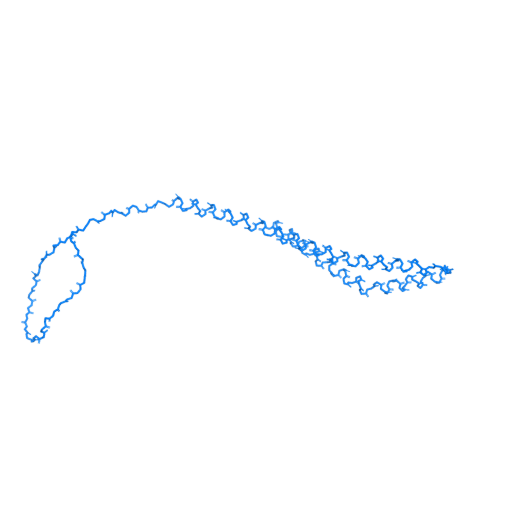8 N N . PRO A 1 112 ? -46.164 -17.857 62.048 1.00 47.50 112 PRO A N 1
ATOM 889 C CA . PRO A 1 112 ? -47.415 -18.531 61.709 1.00 47.50 112 PRO A CA 1
ATOM 890 C C . PRO A 1 112 ? -48.445 -18.437 62.851 1.00 47.50 112 PRO A C 1
ATOM 892 O O . PRO A 1 112 ? -48.063 -18.501 64.020 1.00 47.50 112 PRO A O 1
ATOM 895 N N . ILE A 1 113 ? -49.732 -18.254 62.515 1.00 44.62 113 ILE A N 1
ATOM 896 C CA . ILE A 1 113 ? -50.885 -18.321 63.436 1.00 44.62 113 ILE A CA 1
ATOM 897 C C . ILE A 1 113 ? -52.133 -18.815 62.659 1.00 44.62 113 ILE A C 1
ATOM 899 O O . ILE A 1 113 ? -52.514 -18.213 61.655 1.00 44.62 113 ILE A O 1
ATOM 903 N N . LEU A 1 114 ? -52.759 -19.887 63.164 1.00 44.59 114 LEU A N 1
ATOM 904 C CA . LEU A 1 114 ? -54.001 -20.560 62.717 1.00 44.59 114 LEU A CA 1
ATOM 905 C C . LEU A 1 114 ? -55.120 -20.336 63.765 1.00 44.59 114 LEU A C 1
ATOM 907 O O . LEU A 1 114 ? -54.892 -19.616 64.736 1.00 44.59 114 LEU A O 1
ATOM 911 N N . ILE A 1 115 ? -56.276 -20.991 63.567 1.00 44.00 115 ILE A N 1
ATOM 912 C CA . ILE A 1 115 ? -57.577 -20.972 64.284 1.00 44.00 115 ILE A CA 1
ATOM 913 C C . ILE A 1 115 ? -58.577 -20.233 63.367 1.00 44.00 115 ILE A C 1
ATOM 915 O O . ILE A 1 115 ? -58.389 -19.052 63.102 1.00 44.00 115 ILE A O 1
ATOM 919 N N . GLU A 1 116 ? -59.476 -20.896 62.625 1.00 47.72 116 GLU A N 1
ATOM 920 C CA . GLU A 1 116 ? -60.593 -21.801 63.001 1.00 47.72 116 GLU A CA 1
ATOM 921 C C . GLU A 1 116 ? -61.888 -21.035 63.386 1.00 47.72 116 GLU A C 1
ATOM 923 O O . GLU A 1 116 ? -61.811 -20.025 64.076 1.00 47.72 116 GLU A O 1
ATOM 928 N N . GLN A 1 117 ? -63.058 -21.568 62.968 1.00 39.91 117 GLN A N 1
ATOM 929 C CA . GLN A 1 117 ? -64.450 -21.122 63.254 1.00 39.91 117 GLN A CA 1
ATOM 930 C C . GLN A 1 117 ? -64.909 -19.779 62.614 1.00 39.91 117 GLN A C 1
ATOM 932 O O . GLN A 1 117 ? -64.106 -18.886 62.384 1.00 39.91 117 GLN A O 1
ATOM 937 N N . ALA A 1 118 ? -66.196 -19.535 62.306 1.00 37.38 118 ALA A N 1
ATOM 938 C CA . ALA A 1 118 ? -67.340 -20.433 62.078 1.00 37.38 118 ALA A CA 1
ATOM 939 C C . ALA A 1 118 ? -68.483 -19.736 61.285 1.00 37.38 118 ALA A C 1
ATOM 941 O O . ALA A 1 118 ? -68.687 -18.529 61.373 1.00 37.38 118 ALA A O 1
ATOM 942 N N . ASP A 1 119 ? -69.204 -20.583 60.551 1.00 36.62 119 ASP A N 1
ATOM 943 C CA . ASP A 1 119 ? -70.579 -20.553 60.015 1.00 36.62 119 ASP A CA 1
ATOM 944 C C . ASP A 1 119 ? -71.665 -19.673 60.690 1.00 36.62 119 ASP A C 1
ATOM 946 O O . ASP A 1 119 ? -71.804 -19.714 61.909 1.00 36.62 119 ASP A O 1
ATOM 950 N N . ILE A 1 120 ? -72.469 -18.984 59.848 1.00 34.75 120 ILE A N 1
ATOM 951 C CA . ILE A 1 120 ? -73.963 -18.913 59.745 1.00 34.75 120 ILE A CA 1
ATOM 952 C C . ILE A 1 120 ? -74.258 -18.472 58.275 1.00 34.75 120 ILE A C 1
ATOM 954 O O . ILE A 1 120 ? -73.489 -17.670 57.749 1.00 34.75 120 ILE A O 1
ATOM 958 N N . GLY A 1 121 ? -75.312 -18.839 57.519 1.00 36.62 121 GLY A N 1
ATOM 959 C CA . GLY A 1 121 ? -76.463 -19.751 57.689 1.00 36.62 121 GLY A CA 1
ATOM 960 C C . GLY A 1 121 ? -77.678 -19.319 56.809 1.00 36.62 121 GLY A C 1
ATOM 961 O O . GLY A 1 121 ? -77.655 -18.221 56.264 1.00 36.62 121 GLY A O 1
ATOM 962 N N . VAL A 1 122 ? -78.752 -20.139 56.732 1.00 37.00 122 VAL A N 1
ATOM 963 C CA . VAL A 1 122 ? -80.069 -19.909 56.036 1.00 37.00 122 VAL A CA 1
ATOM 964 C C . VAL A 1 122 ? -80.019 -19.901 54.480 1.00 37.00 122 VAL A C 1
ATOM 966 O O . VAL A 1 122 ? -79.299 -19.109 53.894 1.00 37.00 122 VAL A O 1
ATOM 969 N N . GLU A 1 123 ? -80.750 -20.715 53.695 1.00 32.66 123 GLU A N 1
ATOM 970 C CA . GLU A 1 123 ? -81.760 -21.775 53.930 1.00 32.66 123 GLU A CA 1
ATOM 971 C C . GLU A 1 123 ? -81.670 -22.869 52.823 1.00 32.66 123 GLU A C 1
ATOM 973 O O . GLU A 1 123 ? -81.111 -22.629 51.753 1.00 32.66 123 GLU A O 1
ATOM 978 N N . LYS A 1 124 ? -82.212 -24.079 53.049 1.00 43.69 124 LYS A N 1
ATOM 979 C CA . LYS A 1 124 ? -82.095 -25.270 52.159 1.00 43.69 124 LYS A CA 1
ATOM 980 C C . LYS A 1 124 ? -83.489 -25.700 51.659 1.00 43.69 124 LYS A C 1
ATOM 982 O O . LYS A 1 124 ? -84.442 -25.550 52.420 1.00 43.69 124 LYS A O 1
ATOM 987 N N . PRO A 1 125 ? -83.644 -26.313 50.462 1.00 44.72 125 PRO A N 1
ATOM 988 C CA . PRO A 1 125 ? -83.812 -27.780 50.471 1.00 44.72 125 PRO A CA 1
ATOM 989 C C . PRO A 1 125 ? -83.330 -28.556 49.215 1.00 44.72 125 PRO A C 1
ATOM 991 O O . PRO A 1 125 ? -83.433 -28.070 48.099 1.00 44.72 125 PRO A O 1
ATOM 994 N N . ALA A 1 126 ? -82.950 -29.829 49.436 1.00 38.09 126 ALA A N 1
ATOM 995 C CA . ALA A 1 126 ? -82.974 -30.991 48.512 1.00 38.09 126 ALA A CA 1
ATOM 996 C C . ALA A 1 126 ? -82.271 -30.895 47.119 1.00 38.09 126 ALA A C 1
ATOM 998 O O . ALA A 1 126 ? -82.602 -30.056 46.299 1.00 38.09 126 ALA A O 1
ATOM 999 N N . LYS A 1 127 ? -81.374 -31.804 46.698 1.00 37.69 127 LYS A N 1
ATOM 1000 C CA . LYS A 1 127 ? -80.879 -33.094 47.238 1.00 37.69 127 LYS A CA 1
ATOM 1001 C C . LYS A 1 127 ? -79.348 -33.170 47.090 1.00 37.69 127 LYS A C 1
ATOM 1003 O O . LYS A 1 127 ? -78.787 -32.534 46.205 1.00 37.69 127 LYS A O 1
ATOM 1008 N N . GLU A 1 128 ? -78.693 -33.947 47.947 1.00 44.34 128 GLU A N 1
ATOM 1009 C CA . GLU A 1 128 ? -77.227 -34.088 47.997 1.00 44.34 128 GLU A CA 1
ATOM 1010 C C . GLU A 1 128 ? -76.613 -34.708 46.733 1.00 44.34 128 GLU A C 1
ATOM 1012 O O . GLU A 1 128 ? -77.222 -35.563 46.085 1.00 44.34 128 GLU A O 1
ATOM 1017 N N . PRO A 1 129 ? -75.352 -34.342 46.451 1.00 39.19 129 PRO A N 1
ATOM 1018 C CA . PRO A 1 129 ? -74.310 -35.360 46.576 1.00 39.19 129 PRO A CA 1
ATOM 1019 C C . PRO A 1 129 ? -73.178 -34.962 47.542 1.00 39.19 129 PRO A C 1
ATOM 1021 O O . PRO A 1 129 ? -72.445 -34.007 47.320 1.00 39.19 129 PRO A O 1
ATOM 1024 N N . VAL A 1 130 ? -73.042 -35.757 48.606 1.00 41.09 130 VAL A N 1
ATOM 1025 C CA . VAL A 1 130 ? -71.782 -36.334 49.118 1.00 41.09 130 VAL A CA 1
ATOM 1026 C C . VAL A 1 130 ? -70.498 -35.479 48.976 1.00 41.09 130 VAL A C 1
ATOM 1028 O O . VAL A 1 130 ? -69.769 -35.606 48.000 1.00 41.09 130 VAL A O 1
ATOM 1031 N N . ILE A 1 131 ? -70.211 -34.681 50.017 1.00 37.62 131 ILE A N 1
ATOM 1032 C CA . ILE A 1 131 ? -68.973 -34.715 50.845 1.00 37.62 131 ILE A CA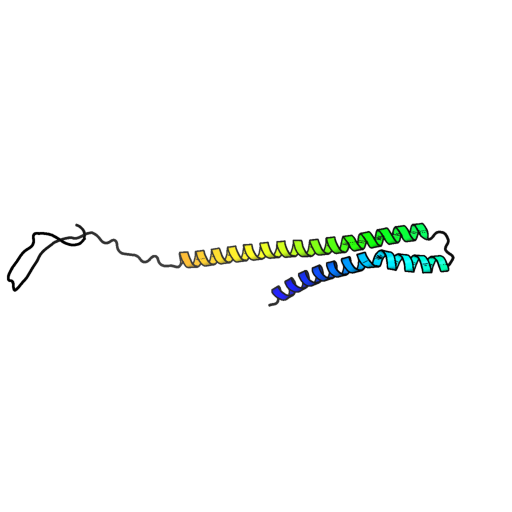 1
ATOM 1033 C C . ILE A 1 131 ? -67.667 -35.046 50.067 1.00 37.62 131 ILE A C 1
ATOM 1035 O O . ILE A 1 131 ? -67.496 -36.190 49.661 1.00 37.62 131 ILE A O 1
ATOM 1039 N N . GLY A 1 132 ? -66.632 -34.206 49.904 1.00 31.62 132 GLY A N 1
ATOM 1040 C CA . GLY A 1 132 ? -66.208 -32.894 50.444 1.00 31.62 132 GLY A CA 1
ATOM 1041 C C . GLY A 1 132 ? -64.659 -32.779 50.290 1.00 31.62 132 GLY A C 1
ATOM 1042 O O . GLY A 1 132 ? -64.059 -33.714 49.761 1.00 31.62 132 GLY A O 1
ATOM 1043 N N . PRO A 1 133 ? -63.959 -31.757 50.825 1.00 46.19 133 PRO A N 1
ATOM 1044 C CA . PRO A 1 133 ? -64.183 -30.316 50.674 1.00 46.19 133 PRO A CA 1
ATOM 1045 C C . PRO A 1 133 ? -62.964 -29.550 50.068 1.00 46.19 133 PRO A C 1
ATOM 1047 O O . PRO A 1 133 ? -61.943 -30.129 49.705 1.00 46.19 133 PRO A O 1
ATOM 1050 N N . GLU A 1 134 ? -63.102 -28.226 49.948 1.00 55.69 134 GLU A N 1
ATOM 1051 C CA . GLU A 1 134 ? -62.239 -27.275 49.219 1.00 55.69 134 GLU A CA 1
ATOM 1052 C C . GLU A 1 134 ? -60.979 -26.728 49.945 1.00 55.69 134 GLU A C 1
ATOM 1054 O O . GLU A 1 134 ? -61.000 -26.497 51.147 1.00 55.69 134 GLU A O 1
ATOM 1059 N N . VAL A 1 135 ? -59.971 -26.364 49.124 1.00 58.97 135 VAL A N 1
ATOM 1060 C CA . VAL A 1 135 ? -59.078 -25.167 49.197 1.00 58.97 135 VAL A CA 1
ATOM 1061 C C . VAL A 1 135 ? -57.985 -25.045 50.316 1.00 58.97 135 VAL A C 1
ATOM 1063 O O . VAL A 1 135 ? -58.221 -25.356 51.477 1.00 58.97 135 VAL A O 1
ATOM 1066 N N . PRO A 1 136 ? -56.752 -24.572 49.982 1.00 51.00 136 PRO A N 1
ATOM 1067 C CA . PRO A 1 136 ? -55.623 -24.323 50.920 1.00 51.00 136 PRO A CA 1
ATOM 1068 C C . PRO A 1 136 ? -55.581 -22.865 51.476 1.00 51.00 136 PRO A C 1
ATOM 1070 O O . PRO A 1 136 ? -56.271 -22.021 50.902 1.00 51.00 136 PRO A O 1
ATOM 1073 N N . PRO A 1 137 ? -54.641 -22.441 52.373 1.00 57.97 137 PRO A N 1
ATOM 1074 C CA . PRO A 1 137 ? -53.892 -23.091 53.487 1.00 57.97 137 PRO A CA 1
ATOM 1075 C C . PRO A 1 137 ? -53.712 -22.119 54.726 1.00 57.97 137 PRO A C 1
ATOM 1077 O O . PRO A 1 137 ? -54.568 -21.252 54.898 1.00 57.97 137 PRO A O 1
ATOM 1080 N N . PRO A 1 138 ? -52.574 -22.079 55.496 1.00 48.06 138 PRO A N 1
ATOM 1081 C CA . PRO A 1 138 ? -51.816 -23.160 56.167 1.00 48.06 138 PRO A CA 1
ATOM 1082 C C . PRO A 1 138 ? -51.860 -23.195 57.742 1.00 48.06 138 PRO A C 1
ATOM 1084 O O . PRO A 1 138 ? -52.695 -23.961 58.215 1.00 48.06 138 PRO A O 1
ATOM 1087 N N . PRO A 1 139 ? -50.982 -22.555 58.583 1.00 44.25 139 PRO A N 1
ATOM 1088 C CA . PRO A 1 139 ? -50.499 -23.224 59.816 1.00 44.25 139 PRO A CA 1
ATOM 1089 C C . PRO A 1 139 ? -50.397 -22.380 61.128 1.00 44.25 139 PRO A C 1
ATOM 1091 O O . PRO A 1 139 ? -50.514 -21.152 61.105 1.00 44.25 139 PRO A O 1
ATOM 1094 N N . PRO A 1 140 ? -50.093 -23.025 62.275 1.00 43.22 140 PRO A N 1
ATOM 1095 C CA . PRO A 1 140 ? -49.545 -22.410 63.489 1.00 43.22 140 PRO A CA 1
ATOM 1096 C C . PRO A 1 140 ? -48.006 -22.554 63.585 1.00 43.22 140 PRO A C 1
ATOM 1098 O O . PRO A 1 140 ? -47.380 -22.989 62.589 1.00 43.22 140 PRO A O 1
#

pLDDT: mean 70.71, std 19.17, range [31.62, 94.44]